Protein AF-A0A8B3EKW3-F1 (afdb_monomer_lite)

pLDDT: mean 80.55, std 11.81, range [49.81, 95.75]

Radius of gyration: 26.26 Å; chains: 1; bounding box: 54×22×66 Å

Foldseek 3Di:
DDDDPVVVVVVVVVVVVVVCVVPPDDVVVVVVVVVVVVVVVVPDDDDDPLRVVQVVVCVVPVPRDSVVSVVVVVVVVD

Secondary structure (DSSP, 8-state):
-PPPHHHHHHHHHHHHHHHHHHHS--HHHHHHHHHHHHHHHHSPSS--HHHHHHHHHHHH-TT--HHHHHHHHHHTT-

Structure (mmCIF, N/CA/C/O backbone):
data_AF-A0A8B3EKW3-F1
#
_entry.id   AF-A0A8B3EKW3-F1
#
loop_
_atom_site.group_PDB
_atom_site.id
_atom_site.type_symbol
_atom_site.label_atom_id
_atom_site.label_alt_id
_atom_site.label_comp_id
_atom_site.label_asym_id
_atom_site.label_entity_id
_atom_site.label_seq_id
_atom_site.pdbx_PDB_ins_code
_atom_site.Cartn_x
_atom_site.Cartn_y
_atom_si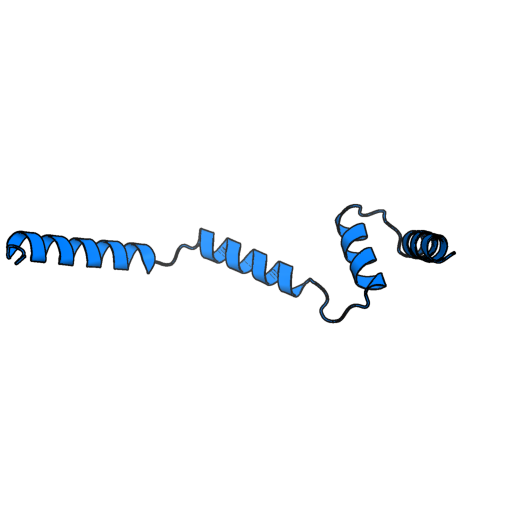te.Cartn_z
_atom_site.occupancy
_atom_site.B_iso_or_equiv
_atom_site.auth_seq_id
_atom_site.auth_comp_id
_atom_site.auth_asym_id
_atom_site.auth_atom_id
_atom_site.pdbx_PDB_model_num
ATOM 1 N N . MET A 1 1 ? -5.793 -7.146 39.302 1.00 72.62 1 MET A N 1
ATOM 2 C CA . MET A 1 1 ? -6.360 -5.825 39.662 1.00 72.62 1 MET A CA 1
ATOM 3 C C . MET A 1 1 ? -7.722 -5.689 38.983 1.00 72.62 1 MET A C 1
ATOM 5 O O . MET A 1 1 ? -7.802 -5.974 37.795 1.00 72.62 1 MET A O 1
ATOM 9 N N . LYS A 1 2 ? -8.802 -5.365 39.708 1.00 82.69 2 LYS A N 1
ATOM 10 C CA . LYS A 1 2 ? -10.164 -5.310 39.140 1.00 82.69 2 LYS A CA 1
ATOM 11 C C . LYS A 1 2 ? -10.501 -3.860 38.778 1.00 82.69 2 LYS A C 1
ATOM 13 O O . LYS A 1 2 ? -10.439 -2.988 39.638 1.00 82.69 2 LYS A O 1
ATOM 18 N N . LEU A 1 3 ? -10.811 -3.601 37.510 1.00 82.38 3 LEU A N 1
ATOM 19 C CA . LEU A 1 3 ? -11.192 -2.271 37.029 1.00 82.38 3 LEU A CA 1
ATOM 20 C C . LEU A 1 3 ? -12.566 -1.867 37.573 1.00 82.38 3 LEU A C 1
ATOM 22 O O . LEU A 1 3 ? -13.467 -2.697 37.703 1.00 82.38 3 LEU A O 1
ATOM 26 N N . ASN A 1 4 ? -12.742 -0.580 37.883 1.00 93.75 4 ASN A N 1
ATOM 27 C CA . ASN A 1 4 ? -14.049 -0.078 38.293 1.00 93.75 4 ASN A CA 1
ATOM 28 C C . ASN A 1 4 ? -15.016 -0.061 37.087 1.00 93.75 4 ASN A C 1
ATOM 30 O O . ASN A 1 4 ? -14.605 0.149 35.942 1.00 93.75 4 ASN A O 1
ATOM 34 N N . LYS A 1 5 ? -16.320 -0.229 37.347 1.00 93.06 5 LYS A N 1
ATOM 35 C CA . LYS A 1 5 ? -17.351 -0.320 36.294 1.00 93.06 5 LYS A CA 1
ATOM 36 C C . LYS A 1 5 ? -17.448 0.931 35.405 1.00 93.06 5 LYS A C 1
ATOM 38 O O . LYS A 1 5 ? -17.809 0.818 34.236 1.00 93.06 5 LYS A O 1
ATOM 43 N N . LYS A 1 6 ? -17.165 2.128 35.935 1.00 93.94 6 LYS A N 1
ATOM 44 C CA . LYS A 1 6 ? -17.183 3.384 35.160 1.00 93.94 6 LYS A CA 1
ATOM 45 C C . LYS A 1 6 ? -16.009 3.433 34.180 1.00 93.94 6 LYS A C 1
ATOM 47 O O . LYS A 1 6 ? -16.215 3.741 33.010 1.00 93.94 6 LYS A O 1
ATOM 52 N N . THR A 1 7 ? -14.815 3.068 34.636 1.00 93.56 7 THR A N 1
ATOM 53 C CA . THR A 1 7 ? -13.602 3.007 33.817 1.00 93.56 7 THR A CA 1
ATOM 54 C C . THR A 1 7 ? -13.736 1.945 32.735 1.00 93.56 7 THR A C 1
ATOM 56 O O . THR A 1 7 ? -13.436 2.222 31.580 1.00 93.56 7 THR A O 1
ATOM 59 N N . GLU A 1 8 ? -14.279 0.770 33.061 1.00 94.62 8 GLU A N 1
ATOM 60 C CA . GLU A 1 8 ? -14.535 -0.276 32.066 1.00 94.62 8 GLU A CA 1
ATOM 61 C C . GLU A 1 8 ? -15.490 0.205 30.957 1.00 94.62 8 GLU A C 1
ATOM 63 O O . GLU A 1 8 ? -15.229 -0.001 29.772 1.00 94.62 8 GLU A O 1
ATOM 68 N N . ARG A 1 9 ? -16.575 0.909 31.317 1.00 94.88 9 ARG A N 1
ATOM 69 C CA . ARG A 1 9 ? -17.499 1.502 30.333 1.00 94.88 9 ARG A CA 1
ATOM 70 C C . ARG A 1 9 ? -16.830 2.572 29.469 1.00 94.88 9 ARG A C 1
ATOM 72 O O . ARG A 1 9 ? -17.088 2.610 28.269 1.00 94.88 9 ARG A O 1
ATOM 79 N N . LEU A 1 10 ? -15.994 3.426 30.060 1.00 95.69 10 LEU A N 1
ATOM 80 C CA . LEU A 1 10 ? -15.260 4.463 29.329 1.00 95.69 10 LEU A CA 1
ATOM 81 C C . LEU A 1 10 ? -14.307 3.841 28.301 1.00 95.69 10 LEU A C 1
ATOM 83 O O . LEU A 1 10 ? -14.292 4.259 27.146 1.00 95.69 10 LEU A O 1
ATOM 87 N N . ILE A 1 11 ? -13.560 2.812 28.712 1.00 95.25 11 ILE A N 1
ATOM 88 C CA . ILE A 1 11 ? -12.637 2.082 27.838 1.00 95.25 11 ILE A CA 1
ATOM 89 C C . ILE A 1 11 ? -13.402 1.456 26.670 1.00 95.25 11 ILE A C 1
ATOM 91 O O . ILE A 1 11 ? -13.000 1.634 25.525 1.00 95.25 11 ILE A O 1
ATOM 95 N N . LYS A 1 12 ? -14.537 0.794 26.932 1.00 95.56 12 LYS A N 1
ATOM 96 C CA . LYS A 1 12 ? -15.364 0.187 25.875 1.00 95.56 12 LYS A CA 1
ATOM 97 C C . LYS A 1 12 ? -15.877 1.213 24.861 1.00 95.56 12 LYS A C 1
ATOM 99 O O . LYS A 1 12 ? -15.849 0.934 23.667 1.00 95.56 12 LYS A O 1
ATOM 104 N N . ARG A 1 13 ? -16.312 2.397 25.313 1.00 95.31 13 ARG A N 1
ATOM 105 C CA . ARG A 1 13 ? -16.749 3.477 24.407 1.00 95.31 13 ARG A CA 1
ATOM 106 C C . ARG A 1 13 ? -15.607 3.976 23.529 1.00 95.31 13 ARG A C 1
ATOM 108 O O . ARG A 1 13 ? -15.752 3.982 22.314 1.00 95.31 13 ARG A O 1
ATOM 115 N N . ARG A 1 14 ? -14.460 4.302 24.131 1.00 95.75 14 ARG A N 1
ATOM 116 C CA . ARG A 1 14 ? -13.281 4.758 23.380 1.00 95.75 14 ARG A CA 1
ATOM 117 C C . ARG A 1 14 ? -12.796 3.707 22.387 1.00 95.75 14 ARG A C 1
ATOM 119 O O . ARG A 1 14 ? -12.480 4.042 21.257 1.00 95.75 14 ARG A O 1
ATOM 126 N N . ALA A 1 15 ? -12.782 2.433 22.778 1.00 94.69 15 ALA A N 1
ATOM 127 C CA . ALA A 1 15 ? -12.416 1.345 21.877 1.00 94.69 15 ALA A CA 1
ATOM 128 C C . ALA A 1 15 ? -13.345 1.272 20.653 1.00 94.69 15 ALA A C 1
ATOM 130 O O . ALA A 1 15 ? -12.868 1.074 19.540 1.00 94.69 15 ALA A O 1
ATOM 131 N N . ALA A 1 16 ? -14.654 1.476 20.838 1.00 94.62 16 ALA A N 1
ATOM 132 C CA . ALA A 1 16 ? -15.609 1.518 19.732 1.00 94.62 16 ALA A CA 1
ATOM 133 C C . ALA A 1 16 ? -15.407 2.743 18.819 1.00 94.62 16 ALA A C 1
ATOM 135 O O . ALA A 1 16 ? -15.499 2.615 17.601 1.00 94.62 16 ALA A O 1
ATOM 136 N N . GLU A 1 17 ? -15.096 3.911 19.388 1.00 93.88 17 GLU A N 1
ATOM 137 C CA . GL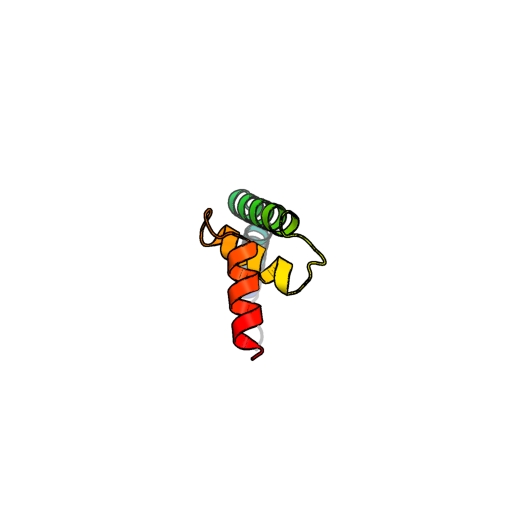U A 1 17 ? -14.775 5.127 18.625 1.00 93.88 17 GLU A CA 1
ATOM 138 C C . GLU A 1 17 ? -13.509 4.946 17.781 1.00 93.88 17 GLU A C 1
ATOM 140 O O . GLU A 1 17 ? -13.523 5.225 16.583 1.00 93.88 17 GLU A O 1
ATOM 145 N N . PHE A 1 18 ? -12.441 4.404 18.373 1.00 93.12 18 PHE A N 1
ATOM 146 C CA . PHE A 1 18 ? -11.211 4.099 17.643 1.00 93.12 18 PHE A CA 1
ATOM 147 C C . PHE A 1 18 ? -11.439 3.059 16.555 1.00 93.12 18 PHE A C 1
ATOM 149 O O . PHE A 1 18 ? -10.979 3.247 15.434 1.00 93.12 18 PHE A O 1
ATOM 156 N N . LYS A 1 19 ? -12.189 1.992 16.853 1.00 93.00 19 LYS A N 1
ATOM 157 C CA . LYS A 1 19 ? -12.546 0.981 15.856 1.00 93.00 19 LYS A CA 1
ATOM 158 C C . LYS A 1 19 ? -13.218 1.626 14.642 1.00 93.00 19 LYS A C 1
ATOM 160 O O . LYS A 1 19 ? -12.793 1.391 13.518 1.00 93.00 19 LYS A O 1
ATOM 165 N N . LYS A 1 20 ? -14.190 2.512 14.875 1.00 91.38 20 LYS A N 1
ATOM 166 C CA . LYS A 1 20 ? -14.864 3.246 13.801 1.00 91.38 20 LYS A CA 1
ATOM 167 C C . LYS A 1 20 ? -13.892 4.115 13.000 1.00 91.38 20 LYS A C 1
ATOM 169 O O . LYS A 1 20 ? -13.981 4.128 11.780 1.00 91.38 20 LYS A O 1
ATOM 174 N N . LEU A 1 21 ? -12.968 4.815 13.659 1.00 87.88 21 LEU A N 1
ATOM 175 C CA . LEU A 1 21 ? -11.968 5.650 12.986 1.00 87.88 21 LEU A CA 1
ATOM 176 C C . LEU A 1 21 ? -11.067 4.833 12.047 1.00 87.88 21 LEU A C 1
ATOM 178 O O . LEU A 1 21 ? -10.849 5.250 10.917 1.00 87.88 21 LEU A O 1
ATOM 182 N N . TYR A 1 22 ? -10.577 3.675 12.499 1.00 80.88 22 TYR A N 1
ATOM 183 C CA . TYR A 1 22 ? -9.685 2.822 11.704 1.00 80.88 22 TYR A CA 1
ATOM 184 C C . TYR A 1 22 ? -10.401 2.036 10.601 1.00 80.88 22 TYR A C 1
ATOM 186 O O . TYR A 1 22 ? -9.782 1.703 9.596 1.00 80.88 22 TYR A O 1
ATOM 194 N N . GLU A 1 23 ? -11.685 1.725 10.780 1.00 85.12 23 GLU A N 1
ATOM 195 C CA . GLU A 1 23 ? -12.491 1.014 9.779 1.00 85.12 23 GLU A CA 1
ATOM 196 C C . GLU A 1 23 ? -13.137 1.952 8.755 1.00 85.12 23 GLU A C 1
ATOM 198 O O . GLU A 1 23 ? -13.633 1.482 7.732 1.00 85.12 23 GLU A O 1
ATOM 203 N N . THR A 1 24 ? -13.164 3.264 9.013 1.00 86.69 24 THR A N 1
ATOM 204 C CA . THR A 1 24 ? -13.719 4.229 8.058 1.00 86.69 24 THR A CA 1
ATOM 205 C C . THR A 1 24 ? -12.795 4.309 6.840 1.00 86.69 24 THR A C 1
ATOM 207 O O . THR A 1 24 ? -11.630 4.679 7.007 1.00 86.69 24 THR A O 1
ATOM 210 N N . PRO A 1 25 ? -13.285 3.998 5.624 1.00 83.94 25 PRO A N 1
ATOM 211 C CA . PRO A 1 25 ? -12.484 4.105 4.411 1.00 83.94 25 PRO A CA 1
ATOM 212 C C . PRO A 1 25 ? -11.953 5.527 4.239 1.00 83.94 25 PRO A C 1
ATOM 214 O O . PRO A 1 25 ? -12.700 6.497 4.401 1.00 83.94 25 PRO A O 1
ATOM 217 N N . ASN A 1 26 ? -10.668 5.647 3.917 1.00 88.62 26 ASN A N 1
ATOM 218 C CA . ASN A 1 26 ? -10.043 6.930 3.642 1.00 88.62 26 ASN A CA 1
ATOM 219 C C . ASN A 1 26 ? -9.767 7.027 2.133 1.00 88.62 26 ASN A C 1
ATOM 221 O O . ASN A 1 26 ? -8.816 6.402 1.658 1.00 88.62 26 ASN A O 1
ATOM 225 N N . PRO A 1 27 ? -10.541 7.839 1.389 1.00 89.12 27 PRO A N 1
ATOM 226 C CA . PRO A 1 27 ? -10.457 7.888 -0.066 1.00 89.12 27 PRO A CA 1
ATOM 227 C C . PRO A 1 27 ? -9.091 8.359 -0.582 1.00 89.12 27 PRO A C 1
ATOM 229 O O . PRO A 1 27 ? -8.693 7.970 -1.678 1.00 89.12 27 PRO A O 1
ATOM 232 N N . GLU A 1 28 ? -8.350 9.168 0.182 1.00 88.69 28 GLU A N 1
ATOM 233 C CA . GLU A 1 28 ? -6.998 9.590 -0.205 1.00 88.69 28 GLU A CA 1
ATOM 234 C C . GLU A 1 28 ? -6.006 8.431 -0.103 1.00 88.69 28 GLU A C 1
ATOM 236 O O . GLU A 1 28 ? -5.215 8.201 -1.018 1.00 88.69 28 GLU A O 1
ATOM 241 N N . VAL A 1 29 ? -6.090 7.654 0.979 1.00 87.88 29 VAL A N 1
ATOM 242 C CA . VAL A 1 29 ? -5.259 6.457 1.170 1.00 87.88 29 VAL A CA 1
ATOM 243 C C . VAL A 1 29 ? -5.606 5.401 0.124 1.00 87.88 29 VAL A C 1
ATOM 245 O O . VAL A 1 29 ? -4.707 4.828 -0.490 1.00 87.88 29 VAL A O 1
ATOM 248 N N . ASP A 1 30 ? -6.895 5.187 -0.137 1.00 90.12 30 ASP A N 1
ATOM 249 C CA . ASP A 1 30 ? -7.364 4.242 -1.152 1.00 90.12 30 ASP A CA 1
ATOM 250 C C . ASP A 1 30 ? -6.880 4.633 -2.555 1.00 90.12 30 ASP A C 1
ATOM 252 O O . ASP A 1 30 ? -6.472 3.771 -3.342 1.00 90.12 30 ASP A O 1
ATOM 256 N N . LYS A 1 31 ? -6.857 5.937 -2.861 1.00 93.81 31 LYS A N 1
ATOM 257 C CA . LYS A 1 31 ? -6.305 6.466 -4.111 1.00 93.81 31 LYS A CA 1
ATOM 258 C C . LYS A 1 31 ? -4.806 6.180 -4.231 1.00 93.81 31 LYS A C 1
ATOM 260 O O . LYS A 1 31 ? -4.392 5.630 -5.248 1.00 93.81 31 LYS A O 1
ATOM 265 N N . ILE A 1 32 ? -4.017 6.459 -3.191 1.00 93.31 32 ILE A N 1
ATOM 266 C CA . ILE A 1 32 ? -2.569 6.173 -3.173 1.00 93.31 32 ILE A CA 1
ATOM 267 C C . ILE A 1 32 ? -2.310 4.672 -3.359 1.00 93.31 32 ILE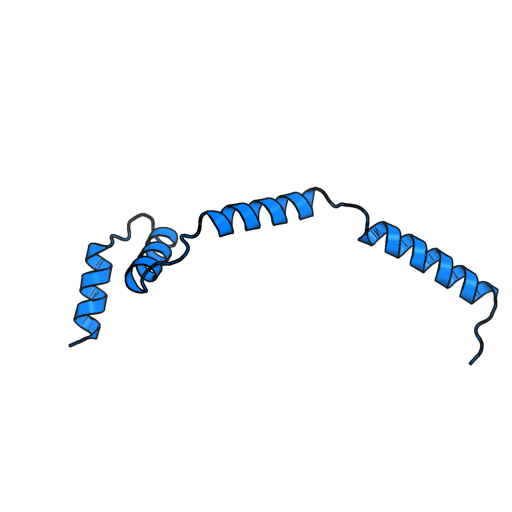 A C 1
ATOM 269 O O . ILE A 1 32 ? -1.483 4.276 -4.178 1.00 93.31 32 ILE A O 1
ATOM 273 N N . ILE A 1 33 ? -3.046 3.814 -2.645 1.00 91.12 33 ILE A N 1
ATOM 274 C CA . ILE A 1 33 ? -2.926 2.355 -2.788 1.00 91.12 33 ILE A CA 1
ATOM 275 C C . ILE A 1 33 ? -3.260 1.920 -4.220 1.00 91.12 33 ILE A C 1
ATOM 277 O O . ILE A 1 33 ? -2.587 1.048 -4.773 1.00 91.12 33 ILE A O 1
ATOM 281 N N . SER A 1 34 ? -4.288 2.514 -4.826 1.00 91.06 34 SER A N 1
ATOM 282 C CA . SER A 1 34 ? -4.695 2.205 -6.200 1.00 91.06 34 SER A CA 1
ATOM 283 C C . SER A 1 34 ? -3.631 2.619 -7.218 1.00 91.06 34 SER A C 1
ATOM 285 O O . SER A 1 34 ? -3.304 1.830 -8.105 1.00 91.06 34 SER A O 1
ATOM 287 N N . GLU A 1 35 ? -3.047 3.809 -7.065 1.00 92.69 35 GLU A N 1
ATOM 288 C CA . GLU A 1 35 ? -1.948 4.300 -7.906 1.00 92.69 35 GLU A CA 1
ATOM 289 C C . GLU A 1 35 ? -0.714 3.393 -7.801 1.00 92.69 35 GLU A C 1
ATOM 291 O O . GLU A 1 35 ? -0.201 2.939 -8.826 1.00 92.69 35 GLU A O 1
ATOM 296 N N . LEU A 1 36 ? -0.311 3.026 -6.579 1.00 89.88 36 LEU A N 1
ATOM 297 C CA . LEU A 1 36 ? 0.813 2.114 -6.338 1.00 89.88 36 LEU A CA 1
ATOM 298 C C . LEU A 1 36 ? 0.583 0.728 -6.955 1.00 89.88 36 LEU A C 1
ATOM 300 O O . LEU A 1 36 ? 1.495 0.144 -7.542 1.00 89.88 36 LEU A O 1
ATOM 304 N N . ARG A 1 37 ? -0.639 0.188 -6.860 1.00 89.56 37 ARG A N 1
ATOM 305 C CA . ARG A 1 37 ? -0.993 -1.091 -7.498 1.00 89.56 37 ARG A CA 1
ATOM 306 C C . ARG A 1 37 ? -0.934 -0.990 -9.018 1.00 89.56 37 ARG A C 1
ATOM 308 O O . ARG A 1 37 ? -0.371 -1.876 -9.657 1.00 89.56 37 ARG A O 1
ATOM 315 N N . ALA A 1 38 ? -1.485 0.078 -9.593 1.00 88.56 38 ALA A N 1
ATOM 316 C CA . ALA A 1 38 ? -1.453 0.298 -11.034 1.00 88.56 38 ALA A CA 1
ATOM 317 C C . ALA A 1 38 ? -0.010 0.425 -11.547 1.00 88.56 38 ALA A C 1
ATOM 319 O O . ALA A 1 38 ? 0.344 -0.181 -12.559 1.00 88.56 38 ALA A O 1
ATOM 320 N N . GLU A 1 39 ? 0.850 1.148 -10.833 1.00 84.69 39 GLU A N 1
ATOM 321 C CA . GLU A 1 39 ? 2.272 1.241 -11.161 1.00 84.69 39 GLU A CA 1
ATOM 322 C C . GLU A 1 39 ? 2.983 -0.115 -11.052 1.00 84.69 39 GLU A C 1
ATOM 324 O O . GLU A 1 39 ? 3.702 -0.506 -11.974 1.00 84.69 39 GLU A O 1
ATOM 329 N N . ALA A 1 40 ? 2.709 -0.890 -9.999 1.00 81.06 40 ALA A N 1
ATOM 330 C CA . ALA A 1 40 ? 3.267 -2.230 -9.836 1.00 81.06 40 ALA A CA 1
ATOM 331 C C . ALA A 1 40 ? 2.857 -3.189 -10.969 1.00 81.06 40 ALA A C 1
ATOM 333 O O . ALA A 1 40 ? 3.672 -4.002 -11.399 1.00 81.06 40 ALA A O 1
ATOM 334 N N . THR A 1 41 ? 1.631 -3.078 -11.499 1.00 78.62 41 THR A N 1
ATOM 335 C CA . THR A 1 41 ? 1.190 -3.890 -12.654 1.00 78.62 41 THR A CA 1
ATOM 336 C C . THR A 1 41 ? 1.840 -3.490 -13.977 1.00 78.62 41 THR A C 1
ATOM 338 O O . THR A 1 41 ? 1.952 -4.322 -14.871 1.00 78.62 41 THR A O 1
ATOM 341 N N . LYS A 1 42 ? 2.297 -2.238 -14.114 1.00 79.00 42 LYS A N 1
ATOM 342 C CA . LYS A 1 42 ? 3.059 -1.789 -15.291 1.00 79.00 42 LYS A CA 1
ATOM 343 C C . LYS A 1 42 ? 4.502 -2.286 -15.270 1.00 79.00 42 LYS A C 1
ATOM 345 O O . LYS A 1 42 ? 5.172 -2.216 -16.299 1.00 79.00 42 LYS A O 1
ATOM 350 N N . ARG A 1 43 ? 4.994 -2.766 -14.121 1.00 74.56 43 ARG A N 1
ATOM 351 C CA . ARG A 1 43 ? 6.311 -3.390 -14.042 1.00 74.56 43 ARG A CA 1
ATOM 352 C C . ARG A 1 43 ? 6.239 -4.743 -14.759 1.00 74.56 43 ARG A C 1
ATOM 354 O O . ARG A 1 43 ? 5.429 -5.586 -14.370 1.00 74.56 43 ARG A O 1
ATOM 361 N N . PRO A 1 44 ? 7.055 -4.966 -15.795 1.00 72.06 44 PRO A N 1
ATOM 362 C CA . PRO A 1 44 ? 7.061 -6.234 -16.511 1.00 72.06 44 PRO A CA 1
ATOM 363 C C . PRO A 1 44 ? 7.421 -7.372 -15.548 1.00 72.06 44 PRO A C 1
ATOM 365 O O . PRO A 1 44 ? 8.372 -7.276 -14.770 1.00 72.06 44 PRO A O 1
ATOM 368 N N . GLN A 1 45 ? 6.618 -8.432 -15.574 1.00 67.69 45 GLN A N 1
ATOM 369 C CA . GLN A 1 45 ? 6.842 -9.630 -14.773 1.00 67.69 45 GLN A CA 1
ATOM 370 C C . GLN A 1 45 ? 7.521 -10.679 -15.656 1.00 67.69 45 GLN A C 1
ATOM 372 O O . GLN A 1 45 ? 7.055 -10.922 -16.767 1.00 67.69 45 GLN A O 1
ATOM 377 N N . ASN A 1 46 ? 8.602 -11.289 -15.158 1.00 73.38 46 ASN A N 1
ATOM 378 C CA . ASN A 1 46 ? 9.460 -12.259 -15.864 1.00 73.38 46 ASN A CA 1
ATOM 379 C C . ASN A 1 46 ? 10.432 -11.661 -16.900 1.00 73.38 46 ASN A C 1
ATOM 381 O O . ASN A 1 46 ? 10.518 -12.155 -18.020 1.00 73.38 46 ASN A O 1
ATOM 385 N N . MET A 1 47 ? 11.182 -10.622 -16.526 1.00 76.75 47 MET A N 1
ATOM 386 C CA . MET A 1 47 ? 12.299 -10.123 -17.341 1.00 76.75 47 MET A CA 1
ATOM 387 C C . MET A 1 47 ? 13.597 -10.890 -17.071 1.00 76.75 47 MET A C 1
ATOM 389 O O . MET A 1 47 ? 13.826 -11.358 -15.950 1.00 76.75 47 MET A O 1
ATOM 393 N N . SER A 1 48 ? 14.468 -10.986 -18.080 1.00 80.19 48 SER A N 1
ATOM 394 C CA . SER A 1 48 ? 15.866 -11.369 -17.856 1.00 80.19 48 SER A CA 1
ATOM 395 C C . SER A 1 48 ? 16.585 -10.290 -17.028 1.00 80.19 48 SER A C 1
ATOM 397 O O . SER A 1 48 ? 16.125 -9.149 -16.931 1.00 80.19 48 SER A O 1
ATOM 399 N N . LYS A 1 49 ? 17.735 -10.620 -16.426 1.00 79.50 49 LYS A N 1
ATOM 400 C CA . LYS A 1 49 ? 18.502 -9.644 -15.627 1.00 79.50 49 LYS A CA 1
ATOM 401 C C . LYS A 1 49 ? 18.898 -8.419 -16.457 1.00 79.50 49 LYS A C 1
ATOM 403 O O . LYS A 1 49 ? 18.876 -7.301 -15.956 1.00 79.50 49 LYS A O 1
ATOM 408 N N . GLU A 1 50 ? 19.233 -8.625 -17.726 1.00 78.38 50 GLU A N 1
ATOM 409 C CA . GLU A 1 50 ? 19.626 -7.577 -18.669 1.00 78.38 50 GLU A CA 1
ATOM 410 C C . GLU A 1 50 ? 18.451 -6.653 -19.012 1.00 78.38 50 GLU A C 1
ATOM 412 O O . GLU A 1 50 ? 18.608 -5.433 -19.065 1.00 78.38 50 GLU A O 1
ATOM 417 N N . GLU A 1 51 ? 17.266 -7.228 -19.209 1.00 76.06 51 GLU A N 1
ATOM 418 C CA . GLU A 1 51 ? 16.035 -6.478 -19.451 1.00 76.06 51 GLU A CA 1
ATOM 419 C C . GLU A 1 51 ? 15.619 -5.674 -18.210 1.00 76.06 51 GLU A C 1
ATOM 421 O O . GLU A 1 51 ? 15.237 -4.510 -18.337 1.00 76.06 51 GLU A O 1
ATOM 426 N N . GLU A 1 52 ? 15.766 -6.243 -17.006 1.00 79.62 52 GLU A N 1
ATOM 427 C CA . GLU A 1 52 ? 15.526 -5.547 -15.734 1.00 79.62 52 GLU A CA 1
ATOM 428 C C . GLU A 1 52 ? 16.453 -4.354 -15.528 1.00 79.62 52 GLU A C 1
ATOM 430 O O . GLU A 1 52 ? 15.976 -3.254 -15.233 1.00 79.62 52 GLU A O 1
ATOM 435 N N . ILE A 1 53 ? 17.753 -4.540 -15.751 1.00 78.19 53 ILE A N 1
ATOM 436 C CA . ILE A 1 53 ? 18.736 -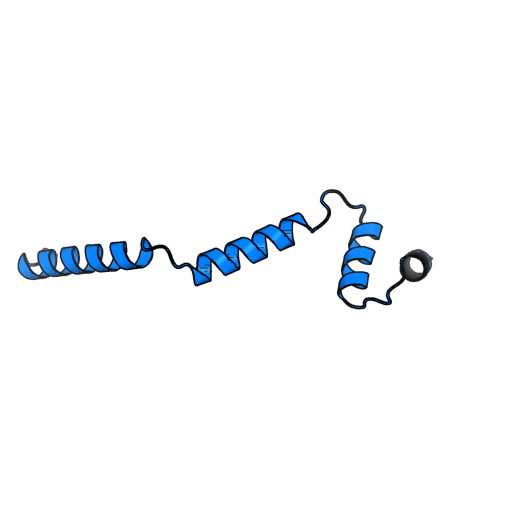3.456 -15.668 1.00 78.19 53 ILE A CA 1
ATOM 437 C C . ILE A 1 53 ? 18.361 -2.330 -16.634 1.00 78.19 53 ILE A C 1
ATOM 439 O O . ILE A 1 53 ? 18.350 -1.162 -16.249 1.00 78.19 53 ILE A O 1
ATOM 443 N N . ALA A 1 54 ? 17.991 -2.662 -17.868 1.00 78.75 54 ALA A N 1
ATOM 444 C CA . ALA A 1 54 ? 17.661 -1.645 -18.850 1.00 78.75 54 ALA A CA 1
ATOM 445 C C . ALA A 1 54 ? 16.316 -0.952 -18.613 1.00 78.75 54 ALA A C 1
ATOM 447 O O . ALA A 1 54 ? 16.206 0.252 -18.834 1.00 78.75 54 ALA A O 1
ATOM 448 N N . TYR A 1 55 ? 15.318 -1.659 -18.084 1.00 79.19 55 TYR A N 1
ATOM 449 C CA . TYR A 1 55 ? 14.077 -1.038 -17.624 1.00 79.19 55 TYR A CA 1
ATOM 450 C C . TYR A 1 55 ? 14.323 -0.034 -16.489 1.00 79.19 55 TYR A C 1
ATOM 452 O O . TYR A 1 55 ? 13.765 1.064 -16.516 1.00 79.19 55 TYR A O 1
ATOM 460 N N . ILE A 1 56 ? 15.167 -0.384 -15.509 1.00 79.56 56 ILE A N 1
ATOM 461 C CA . ILE A 1 56 ? 15.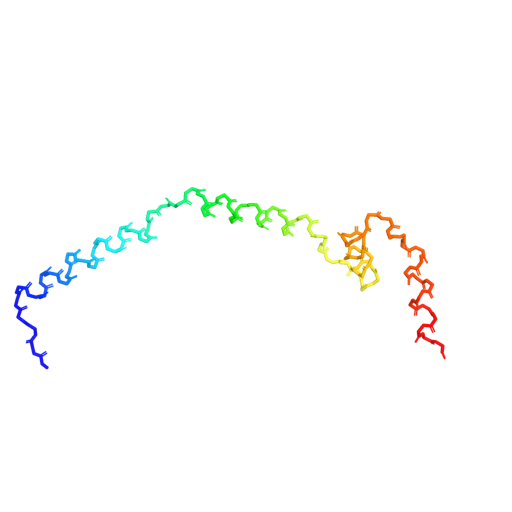529 0.506 -14.394 1.00 79.56 56 ILE A CA 1
ATOM 462 C C . ILE A 1 56 ? 16.287 1.732 -14.910 1.00 79.56 56 ILE A C 1
ATOM 464 O O . ILE A 1 56 ? 15.967 2.855 -14.526 1.00 79.56 56 ILE A O 1
ATOM 468 N N . LEU A 1 57 ? 17.255 1.53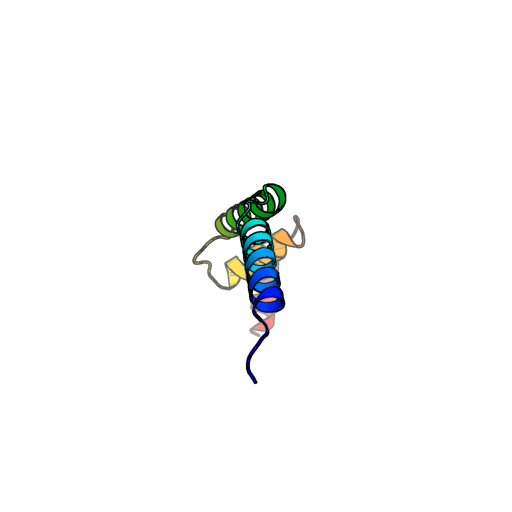3 -15.806 1.00 77.12 57 LEU A N 1
ATOM 469 C CA . LEU A 1 57 ? 18.060 2.623 -16.349 1.00 77.12 57 LEU A CA 1
ATOM 470 C C . LEU A 1 57 ? 17.245 3.562 -17.247 1.00 77.12 57 LEU A C 1
ATOM 472 O O . LEU A 1 57 ? 17.336 4.770 -17.068 1.00 77.12 57 LEU A O 1
ATOM 476 N N . LYS A 1 58 ? 16.358 3.036 -18.102 1.00 76.62 58 LYS A N 1
ATOM 477 C CA . LYS A 1 58 ? 15.412 3.844 -18.894 1.00 76.62 58 LYS A CA 1
ATOM 478 C C . LYS A 1 58 ? 14.439 4.651 -18.025 1.00 76.62 58 LYS A C 1
ATOM 480 O O . LYS A 1 58 ? 13.978 5.717 -18.417 1.00 76.62 58 LYS A O 1
ATOM 485 N N . LYS A 1 59 ? 14.075 4.126 -16.850 1.00 75.62 59 LYS A N 1
ATOM 486 C CA . LYS A 1 59 ? 13.253 4.846 -15.863 1.00 75.62 59 LYS A CA 1
ATOM 487 C C . LYS A 1 59 ? 14.031 5.943 -15.132 1.00 75.62 59 LYS A C 1
ATOM 489 O O . LYS A 1 59 ? 13.408 6.911 -14.710 1.00 75.62 59 LYS A O 1
ATOM 494 N N . ALA A 1 60 ? 15.342 5.776 -14.954 1.00 74.19 60 ALA A N 1
ATOM 495 C CA . ALA A 1 60 ? 16.217 6.755 -14.312 1.00 74.19 60 ALA A CA 1
ATOM 496 C C . ALA A 1 60 ? 16.676 7.865 -15.276 1.00 74.19 60 ALA A C 1
ATOM 498 O O . ALA A 1 60 ? 16.869 8.998 -14.842 1.00 74.19 60 ALA A O 1
ATOM 499 N N . ASP A 1 61 ? 16.815 7.545 -16.564 1.00 71.94 61 ASP A N 1
ATOM 500 C CA . ASP A 1 61 ? 17.138 8.470 -17.650 1.00 71.94 61 ASP A CA 1
ATOM 501 C C . ASP A 1 61 ? 16.428 8.010 -18.934 1.00 71.94 61 ASP A C 1
ATOM 503 O O . ASP A 1 61 ? 16.684 6.913 -19.439 1.00 71.94 61 ASP A O 1
ATOM 507 N N . GLU A 1 62 ? 15.531 8.844 -19.473 1.00 65.44 62 GLU A N 1
ATOM 508 C CA . GLU A 1 62 ? 14.754 8.524 -20.680 1.00 65.44 62 GLU A CA 1
ATOM 509 C C . GLU A 1 62 ? 15.646 8.261 -21.909 1.00 65.44 62 GLU A C 1
ATOM 511 O O . GLU A 1 62 ? 15.204 7.584 -22.841 1.00 65.44 62 GLU A O 1
ATOM 516 N N . ASN A 1 63 ? 16.902 8.733 -21.889 1.00 66.88 63 ASN A N 1
ATOM 517 C CA . ASN A 1 63 ? 17.881 8.564 -22.966 1.00 66.88 63 ASN A CA 1
ATOM 518 C C . ASN A 1 63 ? 18.751 7.302 -22.842 1.00 66.88 63 ASN A C 1
ATOM 520 O O . ASN A 1 63 ? 19.623 7.087 -23.685 1.00 66.88 63 ASN A O 1
ATOM 524 N N . CYS A 1 64 ? 18.573 6.473 -21.808 1.00 65.19 64 CYS A N 1
ATOM 525 C CA . CYS A 1 64 ? 19.441 5.314 -21.618 1.00 65.19 64 CYS A CA 1
ATOM 526 C C . CYS A 1 64 ? 19.096 4.180 -22.602 1.00 65.19 64 CYS A C 1
ATOM 528 O O . CYS A 1 64 ? 18.086 3.483 -22.455 1.00 65.19 64 CYS A O 1
ATOM 530 N N . ASP A 1 65 ? 19.955 3.990 -23.608 1.00 63.91 65 ASP A N 1
ATOM 531 C CA . ASP A 1 65 ? 19.765 3.019 -24.683 1.00 63.91 65 ASP A CA 1
ATOM 532 C C . ASP A 1 65 ? 20.264 1.611 -24.307 1.00 63.91 65 ASP A C 1
ATOM 534 O O . ASP A 1 65 ? 21.391 1.404 -23.845 1.00 63.91 65 ASP A O 1
ATOM 538 N N . HIS A 1 66 ? 19.450 0.591 -24.600 1.00 64.06 66 HIS A N 1
ATOM 539 C CA . HIS A 1 66 ? 19.738 -0.822 -24.296 1.00 64.06 66 HIS A CA 1
ATOM 540 C C . HIS A 1 66 ? 21.084 -1.323 -24.867 1.00 64.06 66 HIS A C 1
ATOM 542 O O . HIS A 1 66 ? 21.698 -2.248 -24.327 1.00 64.06 66 HIS A O 1
ATOM 548 N N . ILE A 1 67 ? 21.553 -0.726 -25.968 1.00 63.53 67 ILE A N 1
ATOM 549 C CA . ILE A 1 67 ? 22.811 -1.087 -26.637 1.00 63.53 67 ILE A CA 1
ATOM 550 C C . ILE A 1 67 ? 24.027 -0.687 -25.789 1.00 63.53 67 ILE A C 1
ATOM 552 O O . ILE A 1 67 ? 25.008 -1.434 -25.738 1.00 63.53 67 ILE A O 1
ATOM 556 N N . GLU A 1 68 ? 23.978 0.459 -25.111 1.00 66.00 68 GLU A N 1
ATOM 557 C CA . GLU A 1 68 ? 25.084 0.950 -24.280 1.00 66.00 68 GLU A CA 1
ATOM 558 C C . GLU A 1 68 ? 25.247 0.106 -23.015 1.00 66.00 68 GLU A C 1
ATOM 560 O O . GLU A 1 68 ? 26.363 -0.262 -22.645 1.00 66.00 68 GLU A O 1
ATOM 565 N N . ILE A 1 69 ? 24.130 -0.330 -22.433 1.00 65.75 69 ILE A N 1
ATOM 566 C CA . ILE A 1 69 ? 24.106 -1.233 -21.276 1.00 65.75 69 ILE A CA 1
ATOM 567 C C . ILE A 1 69 ? 24.778 -2.566 -21.615 1.00 65.75 69 ILE A C 1
ATOM 569 O O . ILE A 1 69 ? 25.621 -3.056 -20.861 1.00 65.75 69 ILE A O 1
ATOM 573 N N . ARG A 1 70 ? 24.464 -3.143 -22.782 1.00 65.06 70 ARG A N 1
ATOM 574 C CA . ARG A 1 70 ? 25.068 -4.407 -23.229 1.00 65.06 70 ARG A CA 1
ATOM 575 C C . ARG A 1 70 ? 26.578 -4.278 -23.453 1.00 65.06 70 ARG A C 1
ATOM 577 O O . ARG A 1 70 ? 27.308 -5.232 -23.194 1.00 65.06 70 ARG A O 1
ATOM 584 N N . LYS A 1 71 ? 27.058 -3.106 -23.893 1.00 67.50 71 LYS A N 1
ATOM 585 C CA . LYS A 1 71 ? 28.499 -2.820 -24.001 1.00 67.50 71 LYS A CA 1
ATOM 586 C C . LYS A 1 71 ? 29.165 -2.792 -22.624 1.00 67.50 71 LYS A C 1
ATOM 588 O O . LYS A 1 71 ? 30.183 -3.453 -22.461 1.00 67.50 71 LYS A O 1
ATOM 593 N N . ILE A 1 72 ? 28.582 -2.107 -21.638 1.00 66.56 72 ILE A N 1
ATOM 594 C CA . ILE A 1 72 ? 29.127 -2.046 -20.267 1.00 66.56 72 ILE A CA 1
ATOM 595 C C . ILE A 1 72 ? 29.176 -3.444 -19.634 1.00 66.56 72 ILE A C 1
ATOM 597 O O . ILE A 1 72 ? 30.220 -3.852 -19.130 1.00 66.56 72 ILE A O 1
ATOM 601 N N . LEU A 1 73 ? 28.084 -4.210 -19.720 1.00 66.50 73 LEU A N 1
ATOM 602 C CA . LEU A 1 73 ? 28.015 -5.560 -19.149 1.00 66.50 73 LEU A CA 1
ATOM 603 C C . LEU A 1 73 ? 29.027 -6.525 -19.785 1.00 66.50 73 LEU A C 1
ATOM 605 O O . LEU A 1 73 ? 29.598 -7.360 -19.088 1.00 66.50 73 LEU A O 1
ATOM 609 N N . ASN A 1 74 ? 29.285 -6.406 -21.089 1.00 65.69 74 ASN A N 1
ATOM 610 C CA . ASN A 1 74 ? 30.296 -7.223 -21.760 1.00 65.69 74 ASN A CA 1
ATOM 611 C C . ASN A 1 74 ? 31.731 -6.812 -21.394 1.00 65.69 74 ASN A C 1
ATOM 613 O O . ASN A 1 74 ? 32.592 -7.682 -21.320 1.00 65.69 74 ASN A O 1
ATOM 617 N N . VAL A 1 75 ? 31.983 -5.524 -21.129 1.00 59.34 75 VAL A N 1
ATOM 618 C CA . VAL A 1 75 ? 33.293 -5.022 -20.665 1.00 59.34 75 VAL A CA 1
ATOM 619 C C . VAL A 1 75 ? 33.606 -5.485 -19.238 1.00 59.34 75 VAL A C 1
ATOM 621 O O . VAL A 1 75 ? 34.764 -5.694 -18.907 1.00 59.34 75 VAL A O 1
ATOM 624 N N . SER A 1 76 ? 32.599 -5.692 -18.384 1.00 55.44 76 SER A N 1
ATOM 625 C CA . SER A 1 76 ? 32.809 -6.210 -17.021 1.00 55.44 76 SER A CA 1
ATOM 626 C C . SER A 1 76 ? 33.063 -7.725 -16.941 1.00 55.44 76 SER A C 1
ATOM 628 O O . SER A 1 76 ? 33.382 -8.215 -15.862 1.00 55.44 76 SER A O 1
ATOM 630 N N . ASN A 1 77 ? 32.917 -8.465 -18.048 1.00 55.00 77 ASN A N 1
ATOM 631 C CA . ASN A 1 77 ? 33.123 -9.921 -18.120 1.00 55.00 77 ASN A CA 1
ATOM 632 C C . ASN A 1 77 ? 34.462 -10.328 -18.780 1.00 55.00 77 ASN A C 1
ATOM 634 O O . ASN A 1 77 ? 34.675 -11.515 -19.037 1.00 55.00 77 ASN A O 1
ATOM 638 N N . THR A 1 78 ? 35.343 -9.362 -19.058 1.00 49.81 78 THR A N 1
ATOM 639 C CA . THR A 1 78 ? 36.729 -9.547 -19.536 1.00 49.81 78 THR A CA 1
ATOM 640 C C . THR A 1 78 ? 37.717 -9.072 -18.489 1.00 49.81 78 THR A C 1
ATOM 642 O O . THR A 1 78 ? 38.714 -9.788 -18.262 1.00 49.81 78 THR A O 1
#

Sequence (78 aa):
MKLNKKTERLIKRRAAEFKKLYETPNPEVDKIISELRAEATKRPQNMSKEEEIAYILKKADENCDHIEIRKILNVSNT